Protein AF-A0A7V5VZM0-F1 (afdb_monomer)

Mean predicted aligned error: 11.5 Å

Secondary structure (DSSP, 8-state):
------S--PPTT-EEEEE----EEE-TT--EEEGGGT-----SEEEEEEEEE-HHHHHHTT--TT-EEEEEGGGEEEEEEE---TT---EEEEEEE-GGGEEEEPP--------

Structure (mmCIF, N/CA/C/O backbone):
data_AF-A0A7V5VZM0-F1
#
_entry.id   AF-A0A7V5VZM0-F1
#
loop_
_atom_site.group_PDB
_atom_site.id
_atom_site.type_symbol
_atom_site.label_atom_id
_atom_site.label_alt_id
_atom_site.label_comp_id
_atom_site.label_asym_id
_atom_site.label_entity_id
_atom_site.label_seq_id
_atom_site.pdbx_PDB_ins_code
_atom_site.Cartn_x
_atom_site.Cartn_y
_atom_site.Cartn_z
_atom_site.occupancy
_atom_site.B_iso_or_equiv
_atom_site.auth_seq_id
_atom_site.auth_comp_id
_atom_site.auth_asym_id
_atom_site.auth_atom_id
_atom_site.pdbx_PDB_model_num
ATOM 1 N N . MET A 1 1 ? -17.065 -11.814 -11.565 1.00 28.58 1 MET A N 1
ATOM 2 C CA . MET A 1 1 ? -17.183 -10.398 -11.988 1.00 28.58 1 MET A CA 1
ATOM 3 C C . MET A 1 1 ? -16.548 -9.521 -10.915 1.00 28.58 1 MET A C 1
ATOM 5 O O . MET A 1 1 ? -16.933 -9.632 -9.761 1.00 28.58 1 MET A O 1
ATOM 9 N N . SER A 1 2 ? -15.509 -8.759 -11.269 1.00 31.23 2 SER A N 1
ATOM 10 C CA . SER A 1 2 ? -14.664 -7.991 -10.337 1.00 31.23 2 SER A CA 1
ATOM 11 C C . SER A 1 2 ? -15.343 -6.688 -9.886 1.00 31.23 2 SER A C 1
ATOM 13 O O . SER A 1 2 ? -15.807 -5.911 -10.715 1.00 31.23 2 SER A O 1
ATOM 15 N N . PHE A 1 3 ? -15.378 -6.447 -8.571 1.00 37.03 3 PHE A N 1
ATOM 16 C CA . PHE A 1 3 ? -16.033 -5.312 -7.899 1.00 37.03 3 PHE A CA 1
ATOM 17 C C . PHE A 1 3 ? -15.176 -4.026 -7.803 1.00 37.03 3 PHE A C 1
ATOM 19 O O . PHE A 1 3 ? -15.521 -3.113 -7.052 1.00 37.03 3 PHE A O 1
ATOM 26 N N . PHE A 1 4 ? -14.067 -3.905 -8.538 1.00 41.34 4 PHE A N 1
ATOM 27 C CA . PHE A 1 4 ? -13.095 -2.821 -8.328 1.00 41.34 4 PHE A CA 1
ATOM 28 C C . PHE A 1 4 ? -12.931 -1.917 -9.549 1.00 41.34 4 PHE A C 1
ATOM 30 O O . PHE A 1 4 ? -11.891 -1.900 -10.193 1.00 41.34 4 PHE A O 1
ATOM 37 N N . ASN A 1 5 ? -13.953 -1.112 -9.836 1.00 39.53 5 ASN A N 1
ATOM 38 C CA . ASN A 1 5 ? -13.817 0.071 -10.690 1.00 39.53 5 ASN A CA 1
ATOM 39 C C . ASN A 1 5 ? -14.059 1.339 -9.851 1.00 39.53 5 ASN A C 1
ATOM 41 O O . ASN A 1 5 ? -14.875 2.195 -10.178 1.00 39.53 5 ASN A O 1
ATOM 45 N N . ASN A 1 6 ? -13.392 1.430 -8.696 1.00 54.09 6 ASN A N 1
ATOM 46 C CA . ASN A 1 6 ? -13.278 2.704 -7.992 1.00 54.09 6 ASN A CA 1
ATOM 47 C C . ASN A 1 6 ? -12.217 3.497 -8.761 1.00 54.09 6 ASN A C 1
ATOM 49 O O . ASN A 1 6 ? -11.082 3.039 -8.828 1.00 54.09 6 ASN A O 1
ATOM 53 N N . GLY A 1 7 ? -12.569 4.639 -9.356 1.00 66.81 7 GLY A N 1
ATOM 54 C CA . GLY A 1 7 ? -11.700 5.468 -10.211 1.00 66.81 7 GLY A CA 1
ATOM 55 C C . GLY A 1 7 ? -10.452 6.072 -9.543 1.00 66.81 7 GLY A C 1
ATOM 56 O O . GLY A 1 7 ? -9.959 7.098 -9.992 1.00 66.81 7 GLY A O 1
ATOM 57 N N . ILE A 1 8 ? -9.951 5.466 -8.467 1.00 75.12 8 ILE A N 1
ATOM 58 C CA . ILE A 1 8 ? -8.722 5.828 -7.771 1.00 75.12 8 ILE A CA 1
ATOM 59 C C . ILE A 1 8 ? -7.626 4.890 -8.273 1.00 75.12 8 ILE A C 1
ATOM 61 O O . ILE A 1 8 ? -7.615 3.702 -7.945 1.00 75.12 8 ILE A O 1
ATOM 65 N N . ARG A 1 9 ? -6.716 5.435 -9.078 1.00 83.75 9 ARG A N 1
ATOM 66 C CA . ARG A 1 9 ? -5.550 4.726 -9.606 1.00 83.75 9 ARG A CA 1
ATOM 67 C C . ARG A 1 9 ? -4.284 5.324 -9.021 1.00 83.75 9 ARG A C 1
ATOM 69 O O . ARG A 1 9 ? -4.204 6.537 -8.832 1.00 83.75 9 ARG A O 1
ATOM 76 N N . ALA A 1 10 ? -3.311 4.471 -8.731 1.00 84.81 10 ALA A N 1
ATOM 77 C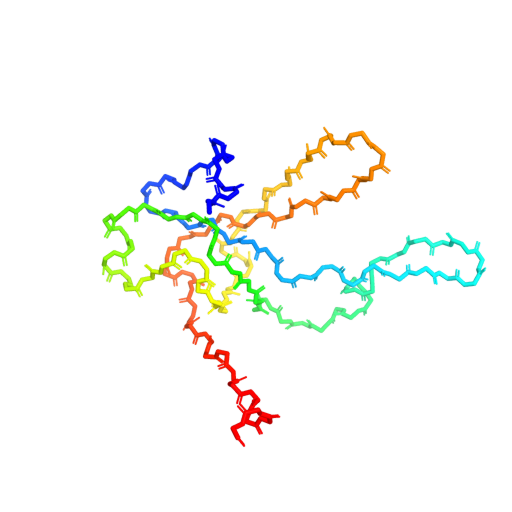 CA . ALA A 1 10 ? -1.979 4.943 -8.406 1.00 84.81 10 ALA A CA 1
ATOM 78 C C . ALA A 1 10 ? -1.362 5.628 -9.635 1.00 84.81 10 ALA A C 1
ATOM 80 O O . ALA A 1 10 ? -1.542 5.168 -10.761 1.00 84.81 10 ALA A O 1
ATOM 81 N N . ILE A 1 11 ? -0.659 6.736 -9.412 1.00 88.94 11 ILE A N 1
ATOM 82 C CA . ILE A 1 11 ? 0.204 7.344 -10.428 1.00 88.94 11 ILE A CA 1
ATOM 83 C C . ILE A 1 11 ? 1.556 6.622 -10.442 1.00 88.94 11 ILE A C 1
ATOM 85 O O . ILE A 1 11 ? 1.949 6.042 -9.429 1.00 88.94 11 ILE A O 1
ATOM 89 N N . LYS A 1 12 ? 2.286 6.701 -11.557 1.00 88.12 12 LYS A N 1
ATOM 90 C CA . LYS A 1 12 ? 3.648 6.161 -11.665 1.00 88.12 12 LYS A CA 1
ATOM 91 C C . LYS A 1 12 ? 4.537 6.636 -10.508 1.00 88.12 12 LYS A C 1
ATOM 93 O O . LYS A 1 12 ? 4.517 7.812 -10.142 1.00 88.12 12 LYS A O 1
ATOM 98 N N . GLY A 1 13 ? 5.318 5.720 -9.948 1.00 88.44 13 GLY A N 1
ATOM 99 C CA . GLY A 1 13 ? 6.154 5.922 -8.768 1.00 88.44 13 GLY A CA 1
ATOM 100 C C . GLY A 1 13 ? 5.398 5.826 -7.442 1.00 88.44 13 GLY A C 1
ATOM 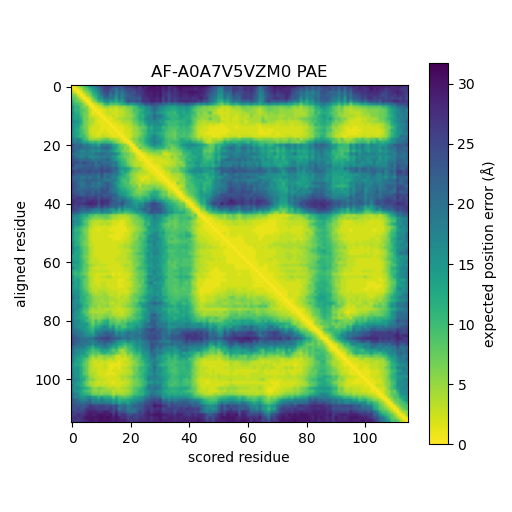101 O O . GLY A 1 13 ? 6.004 6.030 -6.395 1.00 88.44 13 GLY A O 1
ATOM 102 N N . ARG A 1 14 ? 4.093 5.523 -7.450 1.00 91.31 14 ARG A N 1
ATOM 103 C CA . ARG A 1 14 ? 3.284 5.345 -6.239 1.00 91.31 14 ARG A CA 1
ATOM 104 C C . ARG A 1 14 ? 2.544 4.011 -6.262 1.00 91.31 14 ARG A C 1
ATOM 106 O O . ARG A 1 14 ? 2.104 3.519 -7.296 1.00 91.31 14 ARG A O 1
ATOM 113 N N . VAL A 1 15 ? 2.348 3.466 -5.071 1.00 91.19 15 VAL A N 1
ATOM 114 C CA . VAL A 1 15 ? 1.517 2.299 -4.785 1.00 91.19 15 VAL A CA 1
ATOM 115 C C . VAL A 1 15 ? 0.454 2.733 -3.792 1.00 91.19 15 VAL A C 1
ATOM 117 O O . VAL A 1 15 ? 0.764 3.345 -2.770 1.00 91.19 15 VAL A O 1
ATOM 120 N N . LEU A 1 16 ? -0.803 2.417 -4.086 1.00 91.12 16 LEU A N 1
ATOM 121 C CA . LEU A 1 16 ? -1.895 2.567 -3.136 1.00 91.12 16 LEU A CA 1
ATOM 122 C C . LEU A 1 16 ? -2.052 1.262 -2.375 1.00 91.12 16 LEU A C 1
ATOM 124 O O . LEU A 1 16 ? -2.330 0.222 -2.970 1.00 91.12 16 LEU A O 1
ATOM 128 N N . ILE A 1 17 ? -1.915 1.329 -1.060 1.00 89.00 17 ILE A N 1
ATOM 129 C CA . ILE A 1 17 ? -2.056 0.191 -0.161 1.00 89.00 17 ILE A CA 1
ATOM 130 C C . ILE A 1 17 ? -3.298 0.408 0.693 1.00 89.00 17 ILE A C 1
ATOM 132 O O . ILE A 1 17 ? -3.438 1.426 1.368 1.00 89.00 17 ILE A O 1
ATOM 136 N N . LYS A 1 18 ? -4.219 -0.552 0.680 1.00 87.69 18 LYS A N 1
ATOM 137 C CA . LYS A 1 18 ? -5.330 -0.602 1.622 1.00 87.69 18 LYS A CA 1
ATOM 138 C C . LYS A 1 18 ? -4.801 -1.078 2.967 1.00 87.69 18 LYS A C 1
ATOM 140 O O . LYS A 1 18 ? -4.307 -2.197 3.084 1.00 87.69 18 LYS A O 1
ATOM 145 N N . TYR A 1 19 ? -4.937 -0.222 3.967 1.00 78.44 19 TYR A N 1
ATOM 146 C CA . TYR A 1 19 ? -4.494 -0.491 5.326 1.00 78.44 19 TYR A CA 1
ATOM 147 C C . TYR A 1 19 ? -5.234 -1.696 5.929 1.00 78.44 19 TYR A C 1
ATOM 149 O O . TYR A 1 19 ? -6.471 -1.738 5.904 1.00 78.44 19 TYR A O 1
ATOM 157 N N . GLU A 1 20 ? -4.498 -2.676 6.465 1.00 70.19 20 GLU A N 1
ATOM 158 C CA . GLU A 1 20 ? -5.093 -3.836 7.129 1.00 70.19 20 GLU A CA 1
ATOM 159 C C . GLU A 1 20 ? -5.486 -3.451 8.566 1.00 70.19 20 GLU A C 1
ATOM 161 O O . GLU A 1 20 ? -4.668 -3.410 9.477 1.00 70.19 20 GLU A O 1
ATOM 166 N N . ASN A 1 21 ?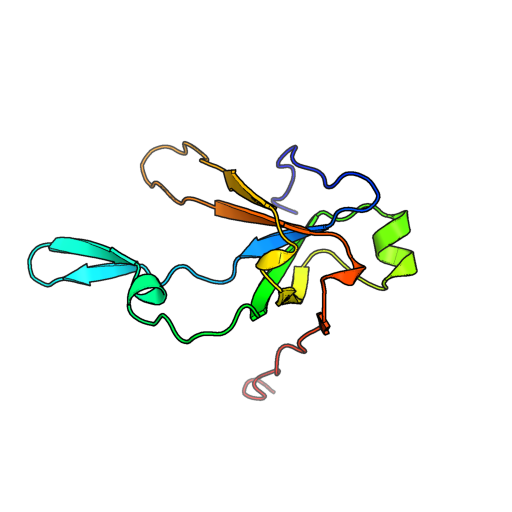 -6.784 -3.202 8.750 1.00 62.12 21 ASN A N 1
ATOM 167 C CA . ASN A 1 21 ? -7.497 -3.189 10.029 1.00 62.12 21 ASN A CA 1
ATOM 168 C C . ASN A 1 21 ? -7.297 -1.968 10.961 1.00 62.12 21 ASN A C 1
ATOM 170 O O . ASN A 1 21 ? -6.269 -1.773 11.603 1.00 62.12 21 ASN A O 1
ATOM 174 N N . ILE A 1 22 ? -8.384 -1.211 11.149 1.00 57.97 22 ILE A N 1
ATOM 175 C CA . ILE A 1 22 ? -8.634 -0.441 12.372 1.00 57.97 22 ILE A CA 1
ATOM 176 C C . ILE A 1 22 ? -9.476 -1.367 13.255 1.00 57.97 22 ILE A C 1
ATOM 178 O O . ILE A 1 22 ? -10.635 -1.622 12.929 1.00 57.97 22 ILE A O 1
ATOM 182 N N . GLN A 1 23 ? -8.925 -1.887 14.356 1.00 56.00 23 GLN A N 1
ATOM 183 C CA . GLN A 1 23 ? -9.734 -2.630 15.329 1.00 56.00 23 GLN A CA 1
ATOM 184 C C . GLN A 1 23 ? -10.654 -1.652 16.065 1.00 56.00 23 GLN A C 1
ATOM 186 O O . GLN A 1 23 ? -10.296 -1.085 17.100 1.00 56.00 23 GLN A O 1
ATOM 191 N N . ILE A 1 24 ? -11.843 -1.441 15.510 1.00 57.97 24 ILE A N 1
ATOM 192 C CA . ILE A 1 24 ? -12.895 -0.653 16.140 1.00 57.97 24 ILE A CA 1
ATOM 193 C C . ILE A 1 24 ? -13.531 -1.513 17.239 1.00 57.97 24 ILE A C 1
ATOM 195 O O . ILE A 1 24 ? -14.074 -2.581 16.962 1.00 57.97 24 ILE A O 1
ATOM 199 N N . GLN A 1 25 ? -13.457 -1.057 18.489 1.00 62.59 25 GLN A N 1
ATOM 200 C CA . GLN A 1 25 ? -14.127 -1.683 19.630 1.00 62.59 25 GLN A CA 1
ATOM 201 C C . GLN A 1 25 ? -15.229 -0.772 20.174 1.00 62.59 25 GLN A C 1
ATOM 203 O O . GLN A 1 25 ? -15.133 0.454 20.106 1.00 62.59 25 GLN A O 1
ATOM 208 N N . LYS A 1 26 ? -16.282 -1.386 20.720 1.00 65.38 26 LYS A N 1
ATOM 209 C CA . LYS A 1 26 ? -17.388 -0.699 21.390 1.00 65.38 26 LYS A CA 1
ATOM 210 C C . LYS A 1 26 ? -17.340 -1.028 22.881 1.00 65.38 26 LYS A C 1
ATOM 212 O O . LYS A 1 26 ? -17.318 -2.204 23.238 1.00 65.38 26 LYS A O 1
ATOM 217 N N . THR A 1 27 ? -17.306 -0.017 23.746 1.00 70.62 27 THR A N 1
ATOM 218 C CA . THR A 1 27 ? -17.421 -0.232 25.197 1.00 70.62 27 THR A CA 1
ATOM 219 C C . THR A 1 27 ? -18.834 -0.710 25.559 1.00 70.62 27 THR A C 1
ATOM 221 O O . THR A 1 27 ? -19.777 -0.445 24.804 1.00 70.62 27 THR A O 1
ATOM 224 N N . PRO A 1 28 ? -19.036 -1.339 26.734 1.00 68.88 28 PRO A N 1
ATOM 225 C CA . PRO A 1 28 ? -20.377 -1.656 27.240 1.00 68.88 28 PRO A CA 1
ATOM 226 C C . PRO A 1 28 ? -21.301 -0.429 27.330 1.00 68.88 28 PRO A C 1
ATOM 228 O O . PRO A 1 28 ? -22.502 -0.535 27.118 1.00 68.88 28 PRO A O 1
ATOM 231 N N . SER A 1 29 ? -20.727 0.754 27.568 1.00 72.31 29 SER A N 1
ATOM 232 C CA . SER A 1 29 ? -21.404 2.058 27.594 1.00 72.31 29 SER A CA 1
ATOM 233 C C . SER A 1 29 ? -21.649 2.679 26.207 1.00 72.31 29 SER A C 1
ATOM 235 O O . SER A 1 29 ? -22.180 3.780 26.108 1.00 72.31 29 SER A O 1
ATOM 237 N N . GLY A 1 30 ? -21.286 1.986 25.124 1.00 72.50 30 GLY A N 1
ATOM 238 C CA . GLY A 1 30 ? -21.605 2.378 23.751 1.00 72.50 30 GLY A CA 1
ATOM 239 C C . GLY A 1 30 ? -20.575 3.263 23.048 1.00 72.50 30 GLY A C 1
ATOM 240 O O . GLY A 1 30 ? -20.791 3.617 21.890 1.00 72.50 30 GLY A O 1
ATOM 241 N N . ILE A 1 31 ? -19.450 3.582 23.691 1.00 72.81 31 ILE A N 1
ATOM 242 C CA . ILE A 1 31 ? -18.379 4.394 23.103 1.00 72.81 31 ILE A CA 1
ATOM 243 C C . ILE A 1 31 ? -17.636 3.561 22.062 1.00 72.81 31 ILE A C 1
ATOM 245 O O . ILE A 1 31 ? -17.170 2.462 22.356 1.00 72.81 31 ILE A O 1
ATOM 249 N N . ILE A 1 32 ? -17.497 4.101 20.855 1.00 68.62 32 ILE A N 1
ATOM 250 C CA . ILE A 1 32 ? -16.732 3.489 19.770 1.00 68.62 32 ILE A CA 1
ATOM 251 C C . ILE A 1 32 ? -15.322 4.077 19.793 1.00 68.62 32 ILE A C 1
ATOM 253 O O . ILE A 1 32 ? -15.158 5.293 19.694 1.00 68.62 32 ILE A O 1
ATOM 257 N N . TYR A 1 33 ? -14.304 3.229 19.909 1.00 58.66 33 TYR A N 1
ATOM 258 C CA . TYR A 1 33 ? -12.910 3.662 19.897 1.00 58.66 33 TYR A CA 1
ATOM 259 C C . TYR A 1 33 ? -12.038 2.760 19.033 1.00 58.66 33 TYR A C 1
ATOM 261 O O . TYR A 1 33 ? -12.316 1.585 18.796 1.00 58.66 33 TYR A O 1
ATOM 269 N N . ASP A 1 34 ? -10.950 3.351 18.562 1.00 63.00 34 ASP A N 1
ATOM 270 C CA . ASP A 1 34 ? -9.914 2.669 17.812 1.00 63.00 34 ASP A CA 1
ATOM 271 C C . ASP A 1 34 ? -8.909 2.049 18.790 1.00 63.00 34 ASP A C 1
ATOM 273 O O . ASP A 1 34 ? -8.095 2.755 19.393 1.00 63.00 34 ASP A O 1
ATOM 277 N N . LYS A 1 35 ? -8.964 0.724 18.964 1.00 58.56 35 LYS A N 1
ATOM 278 C CA . LYS A 1 35 ? -8.057 -0.005 19.861 1.00 58.56 35 LYS A CA 1
ATOM 279 C C . LYS A 1 35 ? -6.597 0.102 19.408 1.00 58.56 35 LYS A C 1
ATOM 281 O O . LYS A 1 35 ? -5.696 0.062 20.246 1.00 58.56 35 LYS A O 1
ATOM 286 N N . SER A 1 36 ? -6.350 0.304 18.110 1.00 56.75 36 SER A N 1
ATOM 287 C CA . SER A 1 36 ? -4.991 0.453 17.578 1.00 56.75 36 SER A CA 1
ATOM 288 C C . SER A 1 36 ? -4.305 1.739 18.059 1.00 56.75 36 SER A C 1
ATOM 290 O O . SER A 1 36 ? -3.085 1.767 18.183 1.00 56.75 36 SER A O 1
ATOM 292 N N . LYS A 1 37 ? -5.068 2.767 18.468 1.00 56.62 37 LYS A N 1
ATOM 293 C CA . LYS A 1 37 ? -4.515 3.974 19.114 1.00 56.62 37 LYS A CA 1
ATOM 294 C C . LYS A 1 37 ? -4.022 3.736 20.541 1.00 56.62 37 LYS A C 1
ATOM 296 O O . LYS A 1 37 ? -3.145 4.467 20.998 1.00 56.62 37 LYS A O 1
ATOM 301 N N . PHE A 1 38 ? -4.587 2.747 21.235 1.00 50.66 38 PHE A N 1
ATOM 302 C CA . PHE A 1 38 ? -4.168 2.353 22.584 1.00 50.66 38 PHE A CA 1
ATOM 303 C C . PHE A 1 38 ? -2.987 1.382 22.534 1.00 50.66 38 PHE A C 1
ATOM 305 O O . PHE A 1 38 ? -2.060 1.504 23.330 1.00 50.66 38 PHE A O 1
ATOM 312 N N . ASN A 1 39 ? -2.948 0.515 21.519 1.00 45.31 39 ASN A N 1
ATOM 313 C CA . ASN A 1 39 ? -1.771 -0.272 21.161 1.00 45.31 39 ASN A CA 1
ATOM 314 C C . ASN A 1 39 ? -0.771 0.564 20.345 1.00 45.31 39 ASN A C 1
ATOM 316 O O . ASN A 1 39 ? -0.345 0.146 19.269 1.00 45.31 39 ASN A O 1
ATOM 320 N N . LYS A 1 40 ? -0.349 1.725 20.869 1.00 43.59 40 LYS A N 1
ATOM 321 C CA . LYS A 1 40 ? 0.877 2.415 20.424 1.00 43.59 40 LYS A CA 1
ATOM 322 C C . LYS A 1 40 ? 2.101 1.559 20.781 1.00 43.59 40 LYS A C 1
ATOM 324 O O . LYS A 1 40 ? 2.937 1.925 21.604 1.00 43.59 40 LYS A O 1
ATOM 329 N N . LEU A 1 41 ? 2.210 0.394 20.161 1.00 42.38 41 LEU A N 1
ATOM 330 C CA . LEU A 1 41 ? 3.471 -0.299 20.009 1.00 42.38 41 LEU A CA 1
ATOM 331 C C . LEU A 1 41 ? 4.183 0.386 18.846 1.00 42.38 41 LEU A C 1
ATOM 333 O O . LEU A 1 41 ? 3.705 0.396 17.718 1.00 42.38 41 LEU A O 1
ATOM 337 N N . LYS A 1 42 ? 5.284 1.037 19.218 1.00 49.25 42 LYS A N 1
ATOM 338 C CA . LYS A 1 42 ? 6.267 1.834 18.474 1.00 49.25 42 LYS A CA 1
ATOM 339 C C . LYS A 1 42 ? 6.834 1.158 17.208 1.00 49.25 42 LYS A C 1
ATOM 341 O O . LYS A 1 42 ? 8.045 1.016 17.084 1.00 49.25 42 LYS A O 1
ATOM 346 N N . SER A 1 43 ? 5.996 0.709 16.287 1.00 54.91 43 SER A N 1
ATOM 347 C CA . SER A 1 43 ? 6.439 0.180 15.002 1.00 54.91 43 SER A CA 1
ATOM 348 C C . SER A 1 43 ? 5.919 1.089 13.904 1.00 54.91 43 SER A C 1
ATOM 350 O O . SER A 1 43 ? 4.718 1.127 13.648 1.00 54.91 43 SER A O 1
ATOM 352 N N . SER A 1 44 ? 6.825 1.803 13.239 1.00 65.50 44 SER A N 1
ATOM 353 C CA . SER A 1 44 ? 6.522 2.533 12.005 1.00 65.50 44 SER A CA 1
ATOM 354 C C . SER A 1 44 ? 6.134 1.574 10.864 1.00 65.50 44 SER A C 1
ATOM 356 O O . SER A 1 44 ? 5.616 2.009 9.841 1.00 65.50 44 SER A O 1
ATOM 358 N N . TYR A 1 45 ? 6.338 0.262 11.046 1.00 78.31 45 TYR A N 1
ATOM 359 C CA . TYR A 1 45 ? 6.013 -0.784 10.080 1.00 78.31 45 TYR A CA 1
ATOM 360 C C . TYR A 1 45 ? 4.601 -1.321 10.253 1.00 78.31 45 TYR A C 1
ATOM 362 O O . TYR A 1 45 ? 4.213 -1.721 11.356 1.00 78.31 45 TYR A O 1
ATOM 370 N N . ILE A 1 46 ? 3.862 -1.368 9.147 1.00 80.62 46 ILE A N 1
ATOM 371 C CA . ILE A 1 46 ? 2.464 -1.776 9.113 1.00 80.62 46 ILE A CA 1
ATOM 372 C C . ILE A 1 46 ? 2.191 -2.675 7.908 1.00 80.62 46 ILE A C 1
ATOM 374 O O . ILE A 1 46 ? 2.933 -2.673 6.927 1.00 80.62 46 ILE A O 1
ATOM 378 N N . TYR A 1 47 ? 1.120 -3.456 8.009 1.00 85.94 47 TYR A N 1
ATOM 379 C CA . TYR A 1 47 ? 0.660 -4.384 6.992 1.00 85.94 47 TYR A CA 1
ATOM 380 C C . TYR A 1 47 ? -0.527 -3.812 6.215 1.00 85.94 47 TYR A C 1
ATOM 382 O O . TYR A 1 47 ? -1.348 -3.047 6.732 1.00 85.94 47 TYR A O 1
ATOM 390 N N . GLY A 1 48 ? -0.624 -4.194 4.950 1.00 88.31 48 GLY A N 1
ATOM 391 C CA . GLY A 1 48 ? -1.722 -3.807 4.079 1.00 88.31 48 GLY A CA 1
ATOM 392 C C . GLY A 1 48 ? -1.752 -4.637 2.810 1.00 88.31 48 GLY A C 1
ATOM 393 O O . GLY A 1 48 ? -0.879 -5.468 2.576 1.00 88.31 48 GLY A O 1
ATOM 394 N N . HIS A 1 49 ? -2.756 -4.387 1.979 1.00 90.50 49 HIS A N 1
ATO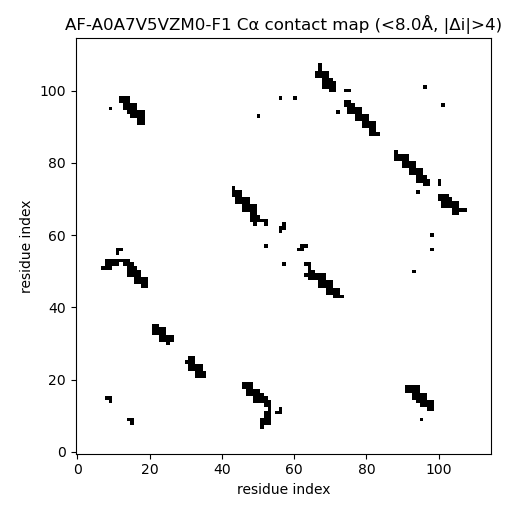M 395 C CA . HIS A 1 49 ? -2.904 -5.038 0.680 1.00 90.50 49 HIS A CA 1
ATOM 396 C C . HIS A 1 49 ? -2.765 -4.021 -0.438 1.00 90.50 49 HIS A C 1
ATOM 398 O O . HIS A 1 49 ? -3.364 -2.945 -0.367 1.00 90.50 49 HIS A O 1
ATOM 404 N N . ILE A 1 50 ? -2.026 -4.354 -1.493 1.00 90.25 50 ILE A N 1
ATOM 405 C CA . ILE A 1 50 ? -1.924 -3.484 -2.667 1.00 90.25 50 ILE A CA 1
ATOM 406 C C . ILE A 1 50 ? -3.316 -3.312 -3.274 1.00 90.25 50 ILE A C 1
ATOM 408 O O . ILE A 1 50 ? -3.946 -4.262 -3.733 1.00 90.25 50 ILE A O 1
ATOM 412 N N . PHE A 1 51 ? -3.798 -2.076 -3.263 1.00 89.81 51 PHE A N 1
ATOM 413 C CA . PHE A 1 51 ? -5.081 -1.675 -3.823 1.00 89.81 51 PHE A CA 1
ATOM 414 C C . PHE A 1 51 ? -4.941 -1.261 -5.288 1.00 89.81 51 PHE A C 1
ATOM 416 O O . PHE A 1 51 ? -5.783 -1.604 -6.112 1.00 89.81 51 PHE A O 1
ATOM 423 N N . SER A 1 52 ? -3.882 -0.518 -5.615 1.00 91.25 52 SER A N 1
ATOM 424 C CA . SER A 1 52 ? -3.594 -0.062 -6.975 1.00 91.25 52 SER A CA 1
ATOM 425 C C . SER A 1 52 ? -2.104 0.220 -7.135 1.00 91.25 52 SER A C 1
ATOM 427 O O . SER A 1 52 ? -1.450 0.673 -6.197 1.00 91.25 52 SER A O 1
ATOM 429 N N . ILE A 1 53 ? -1.579 -0.044 -8.324 1.00 92.38 53 ILE A N 1
ATOM 430 C CA . ILE A 1 53 ? -0.194 0.200 -8.720 1.00 92.38 53 ILE A CA 1
ATOM 431 C C . ILE A 1 53 ? -0.166 0.417 -10.237 1.00 92.38 53 ILE A C 1
ATOM 433 O O . ILE A 1 53 ? -1.002 -0.149 -10.944 1.00 92.38 53 ILE A O 1
ATOM 437 N N . ASP A 1 54 ? 0.749 1.256 -10.717 1.00 93.62 54 ASP A N 1
ATOM 438 C CA . ASP A 1 54 ? 1.011 1.413 -12.150 1.00 93.62 54 ASP A CA 1
ATOM 439 C C . AS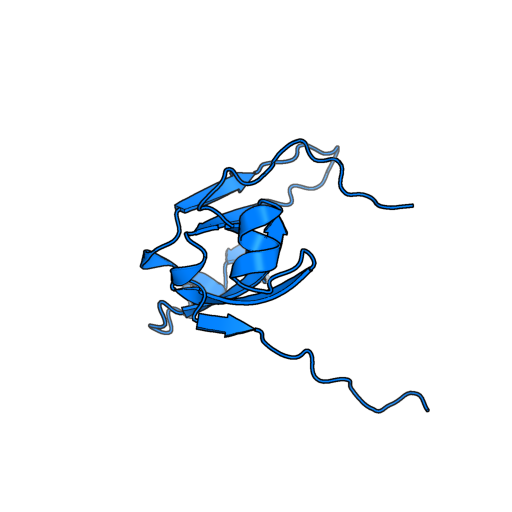P A 1 54 ? 1.609 0.125 -12.745 1.00 93.62 54 ASP A C 1
ATOM 441 O O . ASP A 1 54 ? 2.361 -0.578 -12.071 1.00 93.62 54 ASP A O 1
ATOM 445 N N . GLU A 1 55 ? 1.295 -0.203 -14.000 1.00 89.94 55 GLU A N 1
ATOM 446 C CA . GLU A 1 55 ? 1.741 -1.458 -14.627 1.00 89.94 55 GLU A CA 1
ATOM 447 C C . GLU A 1 55 ? 3.269 -1.559 -14.735 1.00 89.94 55 GLU A C 1
ATOM 449 O O . GLU A 1 55 ? 3.831 -2.623 -14.462 1.00 89.94 55 GLU A O 1
ATOM 454 N N . ALA A 1 56 ? 3.954 -0.455 -15.055 1.00 91.19 56 ALA A N 1
ATOM 455 C CA . ALA A 1 56 ? 5.410 -0.461 -15.187 1.00 91.19 56 ALA A CA 1
ATOM 456 C C . ALA A 1 56 ? 6.094 -0.703 -13.832 1.00 91.19 56 ALA A C 1
ATOM 458 O O . ALA A 1 56 ? 7.092 -1.422 -13.742 1.00 91.19 56 ALA A O 1
ATOM 459 N N . ASP A 1 57 ? 5.536 -0.138 -12.759 1.00 91.75 57 ASP A N 1
ATOM 460 C CA . ASP A 1 57 ? 6.028 -0.365 -11.401 1.00 91.75 57 ASP A CA 1
ATOM 461 C C . ASP A 1 57 ? 5.666 -1.773 -10.902 1.00 91.75 57 ASP A C 1
ATOM 463 O O . ASP A 1 57 ? 6.481 -2.434 -10.256 1.00 91.75 57 ASP A O 1
ATOM 467 N N . ALA A 1 58 ? 4.480 -2.280 -11.241 1.00 91.88 58 ALA A N 1
ATOM 468 C CA . ALA A 1 58 ? 4.067 -3.640 -10.906 1.00 91.88 58 ALA A CA 1
ATOM 469 C C . ALA A 1 58 ? 5.060 -4.678 -11.444 1.00 91.88 58 ALA A C 1
ATOM 471 O O . ALA A 1 58 ? 5.484 -5.574 -10.709 1.00 91.88 58 ALA A O 1
ATOM 472 N N . GLU A 1 59 ? 5.487 -4.525 -12.698 1.00 92.44 59 GLU A N 1
ATOM 473 C CA . GLU A 1 59 ? 6.489 -5.393 -13.312 1.00 92.44 59 GLU A CA 1
ATOM 474 C C . GLU A 1 59 ? 7.870 -5.214 -12.665 1.00 92.44 59 GLU A C 1
ATOM 476 O O . GLU A 1 59 ? 8.479 -6.191 -12.217 1.00 92.44 59 GLU A O 1
ATOM 481 N N . LYS A 1 60 ? 8.333 -3.964 -12.530 1.00 93.75 60 LYS A N 1
ATOM 482 C CA . LYS A 1 60 ? 9.658 -3.635 -11.982 1.00 93.75 60 LYS A CA 1
ATOM 483 C C . LYS A 1 60 ? 9.859 -4.156 -10.558 1.00 93.75 60 LYS A C 1
ATOM 485 O O . LYS A 1 60 ? 10.878 -4.781 -10.267 1.00 93.75 60 LYS A O 1
ATOM 490 N N . TYR A 1 61 ? 8.898 -3.906 -9.670 1.00 91.31 61 TYR A N 1
ATOM 491 C CA . TYR A 1 61 ? 8.973 -4.305 -8.258 1.00 91.31 61 TYR A CA 1
ATOM 492 C C . TYR A 1 61 ? 8.346 -5.684 -8.006 1.00 91.31 61 TYR A C 1
ATOM 494 O O . TYR A 1 61 ? 8.293 -6.146 -6.865 1.00 91.31 61 TYR A O 1
ATOM 502 N N . LYS A 1 62 ? 7.892 -6.367 -9.069 1.00 93.25 62 LYS A N 1
ATOM 503 C CA . LYS A 1 62 ? 7.217 -7.671 -9.022 1.00 93.25 62 LYS A CA 1
ATOM 504 C C . LYS A 1 62 ? 6.025 -7.675 -8.066 1.00 93.25 62 LYS A C 1
ATOM 506 O O . LYS A 1 62 ? 5.795 -8.675 -7.390 1.00 93.25 62 LYS A O 1
ATOM 511 N N . LEU A 1 63 ? 5.280 -6.579 -7.981 1.00 92.00 63 LEU A N 1
ATOM 512 C CA . LE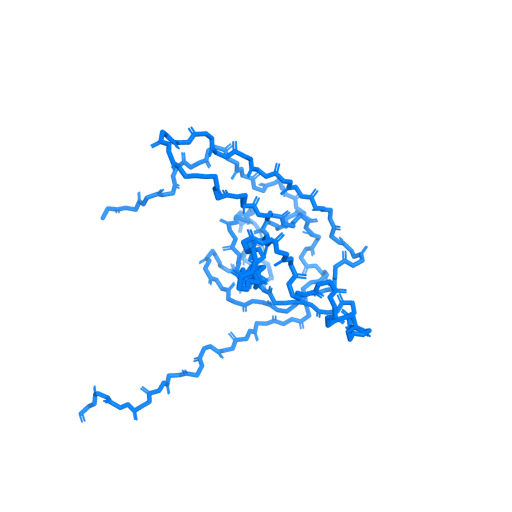U A 1 63 ? 4.124 -6.392 -7.102 1.00 92.00 63 LEU A CA 1
ATOM 513 C C . LEU A 1 63 ? 2.818 -6.568 -7.884 1.00 92.00 63 LEU A C 1
ATOM 515 O O . LEU A 1 63 ? 2.762 -6.280 -9.076 1.00 92.00 63 LEU A O 1
ATOM 519 N N . LYS A 1 64 ? 1.753 -7.031 -7.227 1.00 92.44 64 LYS A N 1
ATOM 520 C CA . LYS A 1 64 ? 0.429 -7.209 -7.838 1.00 92.44 64 LYS A CA 1
ATOM 521 C C . LYS A 1 64 ? -0.674 -6.710 -6.913 1.00 92.44 64 LYS A C 1
ATOM 523 O O . LYS A 1 64 ? -0.549 -6.758 -5.693 1.00 92.44 64 LYS A O 1
ATOM 528 N N . ILE A 1 65 ? -1.779 -6.255 -7.501 1.00 90.81 65 ILE A N 1
ATOM 529 C CA . ILE A 1 65 ? -2.992 -5.909 -6.749 1.00 90.81 65 ILE A CA 1
ATOM 530 C C . ILE A 1 65 ? -3.446 -7.134 -5.943 1.00 90.81 65 ILE A C 1
ATOM 532 O O . ILE A 1 65 ? -3.517 -8.237 -6.480 1.00 90.81 65 ILE A O 1
ATOM 536 N N . GLY A 1 66 ? -3.750 -6.925 -4.663 1.00 87.81 66 GLY A N 1
ATOM 537 C CA . GLY A 1 66 ? -4.110 -7.969 -3.704 1.00 87.81 66 GLY A CA 1
ATOM 538 C C . GLY A 1 66 ? -2.945 -8.473 -2.852 1.00 87.81 66 GLY A C 1
ATOM 539 O O . GLY A 1 66 ? -3.200 -8.949 -1.746 1.00 87.81 66 GLY A O 1
ATOM 540 N N . ASP A 1 67 ? -1.691 -8.304 -3.299 1.00 90.38 67 ASP A N 1
ATOM 541 C CA . ASP A 1 67 ? -0.519 -8.731 -2.529 1.00 90.38 67 ASP A CA 1
ATOM 542 C C . ASP A 1 67 ? -0.538 -8.106 -1.135 1.00 90.38 67 ASP A C 1
ATOM 544 O O . ASP A 1 67 ? -0.677 -6.886 -0.982 1.00 90.38 67 ASP A O 1
ATOM 548 N N . ARG A 1 68 ? -0.349 -8.950 -0.120 1.00 90.94 68 ARG A N 1
ATOM 549 C CA . ARG A 1 68 ? -0.141 -8.505 1.250 1.00 90.94 68 ARG A CA 1
ATOM 550 C C . ARG A 1 68 ? 1.307 -8.062 1.423 1.00 90.94 68 ARG A C 1
ATOM 552 O O . ARG A 1 68 ? 2.241 -8.800 1.105 1.00 90.94 68 ARG A O 1
ATOM 559 N N . VAL A 1 69 ? 1.501 -6.853 1.930 1.00 91.69 69 VAL A N 1
ATOM 560 C CA . VAL A 1 69 ? 2.810 -6.207 2.042 1.00 91.69 69 VAL A CA 1
ATOM 561 C C . VAL A 1 69 ? 3.014 -5.608 3.423 1.00 91.69 69 VAL A C 1
ATOM 563 O O . VAL A 1 69 ? 2.058 -5.194 4.080 1.00 91.69 69 VAL A O 1
ATOM 566 N N . ILE A 1 70 ? 4.276 -5.543 3.839 1.00 89.62 70 ILE A N 1
ATOM 567 C CA . ILE A 1 70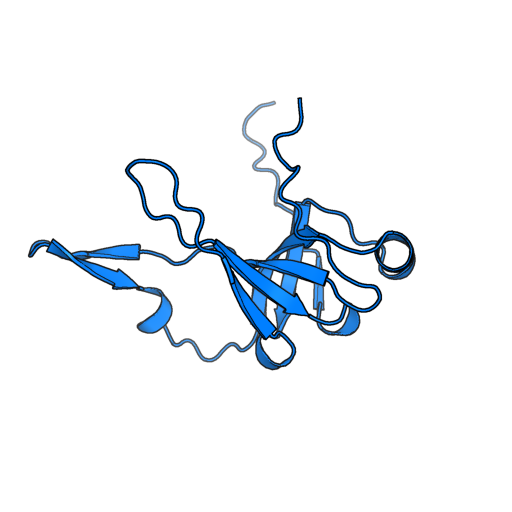 ? 4.726 -4.763 4.991 1.00 89.62 70 ILE A CA 1
ATOM 568 C C . ILE A 1 70 ? 5.464 -3.519 4.490 1.00 89.62 70 ILE A C 1
ATOM 570 O O . ILE A 1 70 ? 6.292 -3.594 3.581 1.00 89.62 70 ILE A O 1
ATOM 574 N N . PHE A 1 71 ? 5.153 -2.365 5.066 1.00 87.38 71 PHE A N 1
ATOM 575 C CA . PHE A 1 71 ? 5.706 -1.076 4.656 1.00 87.38 71 PHE A CA 1
ATOM 576 C C . PHE A 1 71 ? 5.873 -0.146 5.855 1.00 87.38 71 PHE A C 1
ATOM 578 O O . PHE A 1 71 ? 5.218 -0.323 6.882 1.00 87.38 71 PHE A O 1
ATOM 585 N N . ASN A 1 72 ? 6.748 0.851 5.734 1.00 83.88 72 ASN A N 1
ATOM 586 C CA . ASN A 1 72 ? 6.897 1.886 6.756 1.00 83.88 72 ASN A CA 1
ATOM 587 C C . ASN A 1 72 ? 5.933 3.055 6.473 1.00 83.88 72 ASN A C 1
ATOM 589 O O . ASN A 1 72 ? 5.992 3.674 5.409 1.00 83.88 72 ASN A O 1
ATOM 593 N N . LEU A 1 73 ? 5.051 3.357 7.430 1.00 78.25 73 LEU A N 1
ATOM 594 C CA . LEU A 1 73 ? 4.051 4.423 7.337 1.00 78.25 73 LEU A CA 1
ATOM 595 C C . LEU A 1 73 ? 4.678 5.817 7.207 1.00 78.25 73 LEU A C 1
ATOM 597 O O . LEU A 1 73 ? 4.061 6.687 6.606 1.00 78.25 73 LEU A O 1
ATOM 601 N N . GLU A 1 74 ? 5.890 6.037 7.721 1.00 79.69 74 GLU A N 1
ATOM 602 C CA . GLU A 1 74 ? 6.578 7.337 7.634 1.00 79.69 74 GLU A CA 1
ATOM 603 C C . GLU A 1 74 ? 6.868 7.762 6.189 1.00 79.69 74 GLU A C 1
ATOM 605 O O . GLU A 1 74 ? 6.943 8.954 5.903 1.00 79.69 74 GLU A O 1
ATOM 610 N N . TYR A 1 75 ? 6.975 6.803 5.264 1.00 80.69 75 TYR A N 1
ATOM 611 C CA . TYR A 1 75 ? 7.147 7.076 3.834 1.00 80.69 75 TYR A CA 1
ATOM 612 C C . TYR A 1 75 ? 5.818 7.155 3.069 1.00 80.69 75 TYR A C 1
ATOM 614 O O . TYR A 1 75 ? 5.814 7.341 1.849 1.00 80.69 75 TYR A O 1
ATOM 622 N N . GLY A 1 76 ? 4.693 6.975 3.763 1.00 80.44 76 GLY A N 1
ATOM 623 C CA . GLY A 1 76 ? 3.361 6.900 3.184 1.00 80.44 76 GLY A CA 1
ATOM 624 C C . GLY A 1 76 ? 2.504 8.127 3.486 1.00 80.44 76 GLY A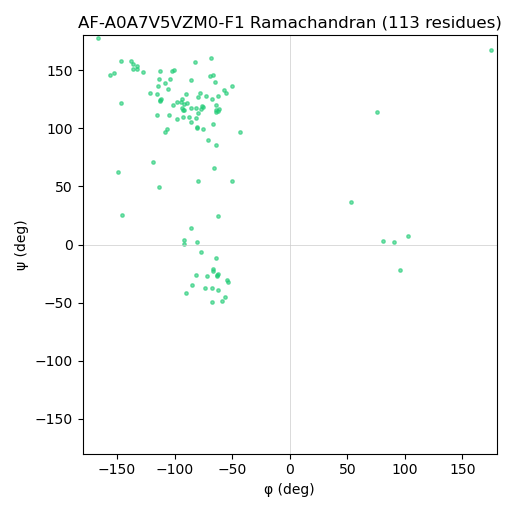 C 1
ATOM 625 O O . GLY A 1 76 ? 2.430 8.611 4.612 1.00 80.44 76 GLY A O 1
ATOM 626 N N . GLU A 1 77 ? 1.764 8.590 2.486 1.00 83.12 77 GLU A N 1
ATOM 627 C CA . GLU A 1 77 ? 0.734 9.613 2.654 1.00 83.12 77 GLU A CA 1
ATOM 628 C C . GLU A 1 77 ? -0.625 8.944 2.880 1.00 83.12 77 GLU A C 1
ATOM 630 O O . GLU A 1 77 ? -1.072 8.106 2.094 1.00 83.12 77 GLU A O 1
ATOM 635 N N . THR A 1 78 ? -1.302 9.305 3.972 1.00 78.56 78 THR A N 1
ATOM 636 C CA . THR A 1 78 ? -2.611 8.730 4.306 1.00 78.56 78 THR A CA 1
ATOM 637 C C . THR A 1 78 ? -3.727 9.420 3.528 1.00 78.56 78 THR A C 1
ATOM 639 O O . THR A 1 78 ? -4.029 10.590 3.755 1.00 78.56 78 THR A O 1
ATOM 642 N N . ILE A 1 79 ? -4.419 8.660 2.685 1.00 74.88 79 ILE A N 1
ATOM 643 C CA . ILE A 1 79 ? -5.595 9.086 1.932 1.00 74.88 79 ILE A CA 1
ATOM 644 C C . ILE A 1 79 ? -6.833 8.467 2.581 1.00 74.88 79 ILE A C 1
ATOM 646 O O . ILE A 1 79 ? -7.067 7.257 2.537 1.00 74.88 79 ILE A O 1
ATOM 650 N N . LYS A 1 80 ? -7.662 9.312 3.198 1.00 68.38 80 LYS A N 1
ATOM 651 C CA . LYS A 1 80 ? -8.945 8.888 3.768 1.00 68.38 80 LYS A CA 1
ATOM 652 C C . LYS A 1 80 ? -10.023 8.967 2.697 1.00 68.38 80 LYS A C 1
ATOM 654 O O . LYS A 1 80 ? -10.434 10.059 2.314 1.00 68.38 80 LYS A O 1
ATOM 659 N N . PHE A 1 81 ? -10.507 7.813 2.250 1.00 63.56 81 PHE A N 1
ATOM 660 C CA . PHE A 1 81 ? -11.639 7.740 1.337 1.00 63.56 81 PHE A CA 1
ATOM 661 C C . PHE A 1 81 ? -12.929 7.458 2.110 1.00 63.56 81 PHE A C 1
ATOM 663 O O . PHE A 1 81 ? -13.053 6.455 2.819 1.00 63.56 81 PHE A O 1
ATOM 670 N N . ILE A 1 82 ? -13.907 8.349 1.955 1.00 56.91 82 ILE A N 1
ATOM 671 C CA . ILE A 1 82 ? -15.230 8.213 2.563 1.00 56.91 82 ILE A CA 1
ATOM 672 C C . ILE A 1 82 ? -16.213 7.846 1.455 1.00 56.91 82 ILE A C 1
ATOM 674 O O . ILE A 1 82 ? -16.699 8.712 0.727 1.00 56.91 82 ILE A O 1
ATOM 678 N N . LYS A 1 83 ? -16.535 6.554 1.336 1.00 52.03 83 LYS A N 1
ATOM 679 C CA . LYS A 1 83 ? -17.652 6.120 0.493 1.00 52.03 83 LYS A CA 1
ATOM 680 C C . LYS A 1 83 ? -18.950 6.304 1.274 1.00 52.03 83 LYS A C 1
ATOM 682 O O . LYS A 1 83 ? -19.222 5.547 2.202 1.00 52.03 83 LYS A O 1
ATOM 687 N N . LYS A 1 84 ? -19.773 7.284 0.896 1.00 46.00 84 LYS A N 1
ATOM 688 C CA . LYS A 1 84 ? -21.164 7.350 1.365 1.00 46.00 84 LYS A CA 1
ATOM 689 C C . LYS A 1 84 ? -21.972 6.289 0.614 1.00 46.00 84 LYS A C 1
ATOM 691 O O . LYS A 1 84 ? -22.336 6.493 -0.537 1.00 46.00 84 LYS A O 1
ATOM 696 N N . SER A 1 85 ? -22.207 5.144 1.248 1.00 48.38 85 SER A N 1
ATOM 697 C CA . SER A 1 85 ? -23.201 4.161 0.807 1.00 48.38 85 SER A CA 1
ATOM 698 C C . SER A 1 85 ? -24.277 4.074 1.882 1.00 48.38 85 SER A C 1
ATOM 700 O O . SER A 1 85 ? -23.943 3.969 3.061 1.00 48.38 85 SER A O 1
ATOM 702 N N . ASN A 1 86 ? -25.543 4.181 1.479 1.00 46.59 86 ASN A N 1
ATOM 703 C CA . ASN A 1 86 ? -26.720 4.305 2.342 1.00 46.59 86 ASN A CA 1
ATOM 704 C C . ASN A 1 86 ? -26.710 3.358 3.560 1.00 46.59 86 ASN A C 1
ATOM 706 O O . ASN A 1 86 ? -27.196 2.244 3.462 1.00 46.59 86 ASN A O 1
ATOM 710 N N . GLN A 1 87 ? -26.273 3.865 4.720 1.00 43.97 87 GLN A N 1
ATOM 711 C CA . GLN A 1 87 ? -26.458 3.317 6.080 1.00 43.97 87 GLN A CA 1
ATOM 712 C C . GLN A 1 87 ? -25.295 2.590 6.776 1.00 43.97 87 GLN A C 1
ATOM 714 O O . GLN A 1 87 ? -25.496 2.166 7.904 1.00 43.97 87 GLN A O 1
ATOM 719 N N . ASN A 1 88 ? -24.064 2.551 6.254 1.00 42.19 88 ASN A N 1
ATOM 720 C CA . ASN A 1 88 ? -22.906 2.200 7.098 1.00 42.19 88 ASN A CA 1
ATOM 721 C C . ASN A 1 88 ? -21.635 2.947 6.670 1.00 42.19 88 ASN A C 1
ATOM 723 O O . ASN A 1 88 ? -21.184 2.849 5.529 1.00 42.19 88 ASN A O 1
ATOM 727 N N . TYR A 1 89 ? -21.055 3.704 7.605 1.00 49.00 89 TYR A N 1
ATOM 728 C CA . TYR A 1 89 ? -19.819 4.457 7.404 1.00 49.00 89 TYR A CA 1
ATOM 729 C C . TYR A 1 89 ? -18.620 3.520 7.546 1.00 49.00 89 TYR A C 1
ATOM 731 O O . TYR A 1 89 ? -18.199 3.218 8.660 1.00 49.00 89 TYR A O 1
ATOM 739 N N . ILE A 1 90 ? -18.048 3.075 6.429 1.00 50.38 90 ILE A N 1
ATOM 740 C CA . ILE A 1 90 ? -16.785 2.330 6.447 1.00 50.38 90 ILE A CA 1
ATOM 741 C C . ILE A 1 90 ? -15.698 3.252 5.885 1.00 50.38 90 ILE A C 1
ATOM 743 O O . ILE A 1 90 ? -15.587 3.374 4.661 1.00 50.38 90 ILE A O 1
ATOM 747 N N . PRO A 1 91 ? -14.920 3.953 6.733 1.00 51.44 91 PRO A N 1
ATOM 748 C CA . PRO A 1 91 ? -13.762 4.692 6.253 1.00 51.44 91 PRO A CA 1
ATOM 749 C C . PRO A 1 91 ? -12.749 3.695 5.680 1.00 51.44 91 PRO A C 1
ATOM 751 O O . PRO A 1 91 ? -12.277 2.807 6.389 1.00 51.44 91 PRO A O 1
ATOM 754 N N . ILE A 1 92 ? -12.414 3.834 4.396 1.00 62.22 92 ILE A N 1
ATOM 755 C CA . ILE A 1 92 ? -11.310 3.083 3.791 1.00 62.22 92 ILE A CA 1
ATOM 756 C C . ILE A 1 92 ? -10.079 3.974 3.879 1.00 62.22 92 ILE A C 1
ATOM 758 O O . ILE A 1 92 ? -10.047 5.068 3.313 1.00 62.22 92 ILE A O 1
ATOM 762 N N . VAL A 1 93 ? -9.071 3.508 4.608 1.00 68.94 93 VAL A N 1
ATOM 763 C CA . VAL A 1 93 ? -7.772 4.173 4.677 1.00 68.94 93 VAL A CA 1
ATOM 764 C C . VAL A 1 93 ? -6.874 3.560 3.610 1.00 68.94 93 VAL A C 1
ATOM 766 O O . VAL A 1 93 ? -6.577 2.363 3.647 1.00 68.94 93 VAL A O 1
ATOM 769 N N . LEU A 1 94 ? -6.485 4.385 2.642 1.00 79.38 94 LEU A N 1
ATOM 770 C CA . LEU A 1 94 ? -5.468 4.058 1.653 1.00 79.38 94 LEU A CA 1
ATOM 771 C C . LEU A 1 94 ? -4.179 4.788 2.027 1.00 79.38 94 LEU A C 1
ATOM 773 O O . LEU A 1 94 ? -4.225 5.926 2.485 1.00 79.38 94 LEU A O 1
ATOM 777 N N . ILE A 1 95 ? -3.037 4.149 1.821 1.00 84.50 95 ILE A N 1
ATOM 778 C CA . ILE A 1 95 ? -1.717 4.754 1.975 1.00 84.50 95 ILE A CA 1
ATOM 779 C C . ILE A 1 95 ? -1.078 4.828 0.594 1.00 84.50 95 ILE A C 1
ATOM 781 O O . ILE A 1 95 ? -0.962 3.804 -0.076 1.00 84.50 95 ILE A O 1
ATOM 785 N N . ALA A 1 96 ? -0.684 6.025 0.167 1.00 87.06 96 ALA A N 1
ATOM 786 C CA . ALA A 1 96 ? 0.121 6.222 -1.029 1.00 87.06 96 ALA A CA 1
ATOM 787 C C . ALA A 1 96 ? 1.600 6.228 -0.642 1.00 87.06 96 ALA A C 1
ATOM 789 O O . ALA A 1 96 ? 2.048 7.112 0.082 1.00 87.06 96 ALA A O 1
ATOM 790 N N . ILE A 1 97 ? 2.361 5.252 -1.123 1.00 90.44 97 ILE A N 1
ATOM 791 C CA . ILE A 1 97 ? 3.786 5.096 -0.806 1.00 90.44 97 ILE A CA 1
ATOM 792 C C . ILE A 1 97 ? 4.585 4.858 -2.083 1.00 90.44 97 ILE A C 1
ATOM 794 O O . ILE A 1 97 ? 4.046 4.352 -3.065 1.00 90.44 97 ILE A O 1
ATOM 798 N N . ASN A 1 98 ? 5.864 5.220 -2.084 1.00 90.56 98 ASN A N 1
ATOM 799 C CA . ASN A 1 98 ? 6.764 4.790 -3.152 1.00 90.56 98 ASN A CA 1
ATOM 800 C C . ASN A 1 98 ? 7.002 3.269 -3.046 1.00 90.56 98 ASN A C 1
ATOM 802 O O . ASN A 1 98 ? 7.071 2.755 -1.925 1.00 90.56 98 ASN A O 1
ATOM 806 N N . PRO A 1 99 ? 7.160 2.535 -4.160 1.00 89.19 99 PRO A N 1
ATOM 807 C CA . PRO A 1 99 ? 7.427 1.098 -4.120 1.00 89.19 99 PRO A CA 1
ATOM 808 C C . PRO A 1 99 ? 8.633 0.710 -3.248 1.00 89.19 99 PRO A C 1
ATOM 810 O O . PRO A 1 99 ? 8.603 -0.329 -2.598 1.00 89.19 99 PRO A O 1
ATOM 813 N N . GLU A 1 100 ? 9.664 1.557 -3.164 1.00 88.31 100 GLU A N 1
ATOM 814 C CA . GLU A 1 100 ? 10.853 1.349 -2.321 1.00 88.31 1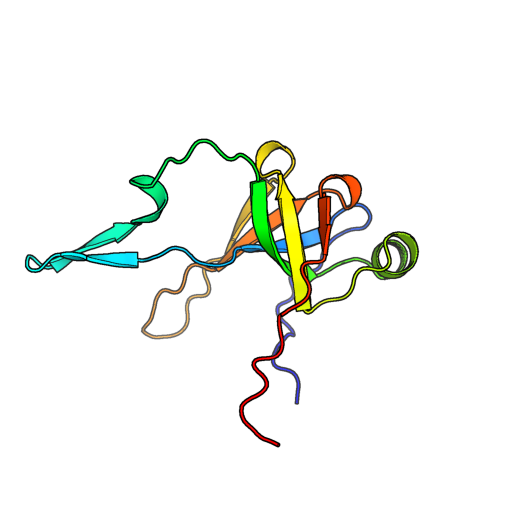00 GLU A CA 1
ATOM 815 C C . GLU A 1 100 ? 10.556 1.383 -0.816 1.00 88.31 100 GLU A C 1
ATOM 817 O O . GLU A 1 100 ? 11.329 0.859 -0.019 1.00 88.31 100 GLU A O 1
ATOM 822 N N . GLY A 1 101 ? 9.440 1.994 -0.411 1.00 85.56 101 GLY A N 1
ATOM 823 C CA . GLY A 1 101 ? 8.981 1.997 0.978 1.00 85.56 101 GLY A CA 1
ATOM 824 C C . GLY A 1 101 ? 8.327 0.678 1.409 1.00 85.56 101 GLY A C 1
ATOM 825 O O . GLY A 1 101 ? 7.999 0.511 2.588 1.00 85.56 101 GLY A O 1
ATOM 826 N N . ILE A 1 102 ? 8.125 -0.253 0.469 1.00 90.00 102 ILE A N 1
ATOM 827 C CA . ILE A 1 102 ? 7.627 -1.603 0.733 1.00 90.00 102 ILE A CA 1
ATOM 828 C C . ILE A 1 102 ? 8.816 -2.490 1.092 1.00 90.00 102 ILE A C 1
ATOM 830 O O . ILE A 1 102 ? 9.711 -2.726 0.286 1.00 90.00 102 ILE A O 1
ATOM 834 N N . LEU A 1 103 ? 8.803 -3.012 2.315 1.00 89.62 103 LEU A N 1
ATOM 835 C CA . LEU A 1 103 ? 9.901 -3.809 2.860 1.00 89.62 103 LEU A CA 1
ATOM 836 C C . LEU A 1 103 ? 9.846 -5.262 2.398 1.00 89.62 103 LEU A C 1
ATOM 838 O O . LEU A 1 103 ? 10.867 -5.942 2.347 1.00 89.62 103 LEU A O 1
ATOM 842 N N . GLY A 1 104 ? 8.652 -5.754 2.071 1.00 90.06 104 GLY A N 1
ATOM 843 C CA . GLY A 1 104 ? 8.491 -7.103 1.562 1.00 90.06 104 GLY A CA 1
ATOM 844 C C . GLY A 1 104 ? 7.041 -7.515 1.370 1.00 90.06 104 GLY A C 1
ATOM 845 O O . GLY A 1 104 ? 6.106 -6.874 1.859 1.00 90.06 104 GLY A O 1
ATOM 846 N N . LYS A 1 105 ? 6.876 -8.630 0.659 1.00 91.06 105 LYS A N 1
ATOM 847 C CA . LYS A 1 105 ? 5.610 -9.355 0.574 1.00 91.06 105 LYS A CA 1
ATOM 848 C C . LYS A 1 105 ? 5.487 -10.317 1.743 1.00 91.06 105 LYS A C 1
ATOM 850 O O . LYS A 1 105 ? 6.455 -10.978 2.112 1.00 91.06 105 LYS A O 1
ATOM 855 N N . VAL A 1 106 ? 4.281 -10.436 2.273 1.00 86.44 106 VAL A N 1
ATOM 856 C CA . VAL A 1 106 ? 3.943 -11.421 3.296 1.00 86.44 106 VAL A CA 1
ATOM 857 C C . VAL A 1 106 ? 3.206 -12.555 2.604 1.00 86.44 106 VAL A C 1
ATOM 859 O O . VAL A 1 106 ? 2.168 -12.327 1.989 1.00 86.44 106 VAL A O 1
ATOM 862 N N . GLN A 1 107 ? 3.743 -13.772 2.681 1.00 76.94 107 GLN A N 1
ATOM 863 C CA . GLN A 1 107 ? 3.001 -14.947 2.233 1.00 76.94 107 GLN A CA 1
ATOM 864 C C . GLN A 1 107 ? 1.822 -15.160 3.184 1.00 76.94 107 GLN A C 1
ATOM 866 O O . GLN A 1 107 ? 2.006 -15.235 4.400 1.00 76.94 107 GLN A O 1
ATOM 871 N N . GLU A 1 108 ? 0.608 -15.232 2.644 1.00 62.34 108 GLU A N 1
ATOM 872 C CA . GLU A 1 108 ? -0.525 -15.742 3.410 1.00 62.34 108 GLU A CA 1
ATOM 873 C C . GLU A 1 108 ? -0.226 -17.213 3.719 1.00 62.34 108 GLU A C 1
ATOM 875 O O . GLU A 1 108 ? -0.050 -18.026 2.813 1.00 62.34 108 GLU A O 1
ATOM 880 N N . GLN A 1 109 ? -0.067 -17.546 5.002 1.00 50.56 109 GLN A N 1
ATOM 881 C CA . GLN A 1 109 ? 0.045 -18.940 5.412 1.00 50.56 109 GLN A CA 1
ATOM 882 C C . GLN A 1 109 ? -1.284 -19.617 5.077 1.00 50.56 109 GLN A C 1
ATOM 884 O O . GLN A 1 109 ? -2.322 -19.270 5.638 1.00 50.56 109 GLN A O 1
ATOM 889 N N . PHE A 1 110 ? -1.254 -20.566 4.143 1.00 47.38 110 PHE A N 1
ATOM 890 C CA . PHE A 1 110 ? -2.370 -21.473 3.923 1.00 47.38 110 PHE A CA 1
ATOM 891 C C . PHE A 1 110 ? -2.560 -22.285 5.205 1.00 47.38 110 PHE A C 1
ATOM 893 O O . PHE A 1 110 ? -1.688 -23.072 5.577 1.00 47.38 110 PHE A O 1
ATOM 900 N N . ASN A 1 111 ? -3.693 -22.110 5.886 1.00 38.62 111 ASN A N 1
ATOM 901 C CA . ASN A 1 111 ? -4.133 -23.105 6.853 1.00 38.62 111 ASN A CA 1
ATOM 902 C C . ASN A 1 111 ? -4.477 -24.372 6.063 1.00 38.62 111 ASN A C 1
ATOM 904 O O . ASN A 1 111 ? -5.504 -24.441 5.393 1.00 38.62 111 ASN A O 1
ATOM 908 N N . LEU A 1 112 ? -3.584 -25.359 6.119 1.00 38.84 112 LEU A N 1
ATOM 909 C CA . LEU A 1 112 ? -3.853 -26.742 5.737 1.00 38.84 112 LEU A CA 1
ATOM 910 C C . LEU A 1 112 ? -4.911 -27.306 6.695 1.00 38.84 112 LEU A C 1
ATOM 912 O O . LEU A 1 112 ? -4.570 -27.888 7.721 1.00 38.84 112 LEU A O 1
ATOM 916 N N . MET A 1 113 ? -6.192 -27.086 6.401 1.00 42.44 113 MET A N 1
ATOM 917 C CA . MET A 1 113 ? -7.282 -27.777 7.096 1.00 42.44 113 MET A CA 1
ATOM 918 C C . MET A 1 113 ? -8.498 -28.076 6.207 1.00 42.44 113 MET A C 1
ATOM 920 O O . MET A 1 113 ? -9.579 -28.240 6.745 1.00 42.44 113 MET A O 1
ATOM 924 N N . ASP A 1 114 ? -8.313 -28.190 4.884 1.00 37.34 114 ASP A N 1
ATOM 925 C CA . ASP A 1 114 ? -9.331 -28.686 3.934 1.00 37.34 114 ASP A CA 1
ATOM 926 C C . ASP A 1 114 ? -8.669 -29.405 2.724 1.00 37.34 114 ASP A C 1
ATOM 928 O O . ASP A 1 114 ? -8.771 -28.953 1.581 1.00 37.34 114 ASP A O 1
ATOM 932 N N . ILE A 1 115 ? -7.943 -30.508 2.966 1.00 39.47 115 ILE A N 1
ATOM 933 C CA . ILE A 1 115 ? -7.647 -31.542 1.945 1.00 39.47 115 ILE A CA 1
ATOM 934 C C . ILE A 1 115 ? -8.209 -32.866 2.450 1.00 39.47 115 ILE A C 1
ATOM 936 O O . ILE A 1 115 ? -7.908 -33.194 3.621 1.00 39.47 115 ILE A O 1
#

Solvent-accessible surface area (backbone atoms only — not comparable to full-atom values): 7077 Å² total; per-residue (Å²): 136,85,93,79,82,66,94,76,70,36,52,84,76,31,30,28,26,36,58,62,76,79,51,72,44,67,47,98,89,66,53,75,46,58,51,57,73,73,59,73,65,94,55,61,61,46,55,24,27,30,66,26,56,26,70,71,56,23,62,74,72,70,49,54,74,64,44,38,32,34,28,41,51,88,64,34,48,80,44,80,46,77,60,91,49,100,89,59,88,59,77,46,50,32,30,43,24,41,67,85,43,48,78,43,76,53,80,79,80,77,78,90,79,85,131

Nearest PDB structures (foldseek):
  7soz-assembly1_C  TM=4.642E-01  e=4.854E+00  Escherichia coli
  4ozj-assembly1_A  TM=3.382E-01  e=3.503E+00  Haloferax mediterranei ATCC 33500
  4onx-assembly1_D  TM=2.539E-01  e=2.818E+00  Clostridium perfringens ATCC 13124
  5ejl-assembly1_A  TM=1.983E-01  e=3.503E+00  Klebsiella pneumoniae

Radius of gyration: 16.09 Å; Cα contacts (8 Å, |Δi|>4): 195; chains: 1; bounding box: 38×41×43 Å

Sequence (115 aa):
MSFFNNGIRAIKGRVLIKYENIQIQKTPSGIIYDKSKFNKLKSSYIYGHIFSIDEADAEKYKLKIGDRVIFNLEYGETIKFIKKSNQNYIPIVLIAINPEGILGKVQEQFNLMDI

Foldseek 3Di:
DDPDPPVDAADAQKWKWWFPDQPWDADPVGDTDRVVVVVPPPALKGKTFGCHDDPVVCVVLVHDGGFIFIFGQVQWDWDWDFDDDPDDTDTTIITIGGSVRTPDTDDDPPPPDDD

pLDDT: mean 71.61, std 18.83, range [28.58, 93.75]